Protein AF-A0A1A9S329-F1 (afdb_monomer_lite)

Structure (mmCIF, N/CA/C/O backbone):
data_AF-A0A1A9S329-F1
#
_entry.id   AF-A0A1A9S329-F1
#
loop_
_atom_site.group_PDB
_atom_site.id
_atom_site.type_symbol
_atom_site.label_atom_id
_atom_site.label_alt_id
_atom_site.label_comp_id
_atom_site.label_asym_id
_atom_site.label_entity_id
_atom_site.label_seq_id
_atom_site.pdbx_PDB_ins_code
_atom_site.Cartn_x
_atom_site.Cartn_y
_atom_site.Cartn_z
_atom_site.occupancy
_atom_site.B_iso_or_equiv
_atom_site.auth_seq_id
_atom_site.auth_comp_id
_atom_site.auth_asym_id
_atom_site.auth_atom_id
_atom_site.pdbx_PDB_model_num
ATOM 1 N N . MET A 1 1 ? 8.880 -6.412 -2.436 1.00 55.03 1 MET A N 1
ATOM 2 C CA . MET A 1 1 ? 9.351 -5.919 -1.115 1.00 55.03 1 MET A CA 1
ATOM 3 C C . MET A 1 1 ? 8.158 -5.286 -0.412 1.00 55.03 1 MET A C 1
ATOM 5 O O . MET A 1 1 ? 7.385 -4.629 -1.102 1.00 55.03 1 MET A O 1
ATOM 9 N N . SER A 1 2 ? 7.955 -5.540 0.884 1.00 55.12 2 SER A N 1
ATOM 10 C CA . SER A 1 2 ? 6.807 -5.039 1.658 1.00 55.12 2 SER A CA 1
ATOM 11 C C . SER A 1 2 ? 7.273 -4.053 2.728 1.00 55.12 2 SER A C 1
ATOM 13 O O . SER A 1 2 ? 8.148 -4.387 3.525 1.00 55.12 2 SER A O 1
ATOM 15 N N . TYR A 1 3 ? 6.683 -2.865 2.740 1.00 57.34 3 TYR A N 1
ATOM 16 C CA . TYR A 1 3 ? 6.849 -1.839 3.761 1.00 57.34 3 TYR A CA 1
ATOM 17 C C . TYR A 1 3 ? 5.584 -1.784 4.618 1.00 57.34 3 TYR A C 1
ATOM 19 O O . TYR A 1 3 ? 4.474 -1.745 4.092 1.00 57.34 3 TYR A O 1
ATOM 27 N N . GLN A 1 4 ? 5.749 -1.785 5.936 1.00 58.19 4 GLN A N 1
ATOM 28 C CA . GLN A 1 4 ? 4.659 -1.577 6.886 1.00 58.19 4 GLN A CA 1
ATOM 29 C C . GLN A 1 4 ? 4.809 -0.173 7.466 1.00 58.19 4 GLN A C 1
ATOM 31 O O . GLN A 1 4 ? 5.913 0.210 7.862 1.00 58.19 4 GLN A O 1
ATOM 36 N N . LEU A 1 5 ? 3.730 0.611 7.477 1.00 61.28 5 LEU A N 1
ATOM 37 C CA . LEU A 1 5 ? 3.777 1.970 8.014 1.00 61.28 5 LEU A CA 1
ATOM 38 C C . LEU A 1 5 ? 3.890 1.901 9.551 1.00 61.28 5 LEU A C 1
ATOM 40 O O . LEU A 1 5 ? 3.029 1.284 10.178 1.00 61.28 5 LEU A O 1
ATOM 44 N N . PRO A 1 6 ? 4.907 2.526 10.183 1.00 56.81 6 PRO A N 1
ATOM 45 C CA . PRO A 1 6 ? 5.146 2.402 11.626 1.00 56.81 6 PRO A CA 1
ATOM 46 C C . PRO A 1 6 ? 3.956 2.829 12.491 1.00 56.81 6 PRO A C 1
ATOM 48 O O . PRO A 1 6 ? 3.716 2.249 13.545 1.00 56.81 6 PRO A O 1
ATOM 51 N N . THR A 1 7 ? 3.209 3.836 12.034 1.00 59.28 7 THR A N 1
ATOM 52 C CA . THR A 1 7 ? 2.068 4.414 12.756 1.00 59.28 7 THR A CA 1
ATOM 53 C C . THR A 1 7 ? 0.757 3.660 12.488 1.00 59.28 7 THR A C 1
ATOM 55 O O . THR A 1 7 ? -0.178 3.769 13.271 1.00 59.28 7 THR A O 1
ATOM 58 N N . TYR A 1 8 ? 0.687 2.870 11.410 1.00 64.88 8 TYR A N 1
ATOM 59 C CA . TYR A 1 8 ? -0.528 2.185 10.959 1.00 64.88 8 TYR A CA 1
ATOM 60 C C . TYR A 1 8 ? -0.204 0.732 10.604 1.00 64.88 8 TYR A C 1
ATOM 62 O O . TYR A 1 8 ? 0.026 0.416 9.433 1.00 64.88 8 TYR A O 1
ATOM 70 N N . PRO A 1 9 ? -0.190 -0.180 11.593 1.00 68.06 9 PRO A N 1
ATOM 71 C CA . PRO A 1 9 ? 0.267 -1.556 11.396 1.00 68.06 9 PRO A CA 1
ATOM 72 C C . PRO A 1 9 ? -0.610 -2.338 10.411 1.00 68.06 9 PRO A C 1
ATOM 74 O O . PRO A 1 9 ? -0.140 -3.294 9.799 1.00 68.06 9 PRO A O 1
ATOM 77 N N . ASN A 1 10 ? -1.856 -1.908 10.224 1.00 72.19 10 ASN A N 1
ATOM 78 C CA . ASN A 1 10 ? -2.809 -2.518 9.307 1.00 72.19 10 ASN A CA 1
ATOM 79 C C . ASN A 1 10 ? -2.620 -2.052 7.855 1.00 72.19 10 ASN A C 1
ATOM 81 O O . ASN A 1 10 ? -3.254 -2.594 6.956 1.00 72.19 10 ASN A O 1
ATOM 85 N N . ILE A 1 11 ? -1.734 -1.088 7.588 1.00 73.62 11 ILE A N 1
ATOM 86 C CA . ILE A 1 11 ? -1.481 -0.570 6.242 1.00 73.62 11 ILE A CA 1
ATOM 87 C C . ILE A 1 11 ? -0.123 -1.065 5.753 1.00 73.62 11 ILE A C 1
ATOM 89 O O . ILE A 1 11 ? 0.924 -0.824 6.359 1.00 73.62 11 ILE A O 1
ATOM 93 N N . THR A 1 12 ? -0.148 -1.763 4.623 1.00 76.31 12 THR A N 1
ATOM 94 C CA . THR A 1 12 ? 1.039 -2.322 3.979 1.00 76.31 12 THR A CA 1
ATOM 95 C C . THR A 1 12 ? 1.187 -1.751 2.586 1.00 76.31 12 THR A C 1
ATOM 97 O O . THR A 1 12 ? 0.244 -1.787 1.799 1.00 76.31 12 THR A O 1
ATOM 100 N N . ALA A 1 13 ? 2.388 -1.306 2.252 1.00 74.06 13 ALA A N 1
ATOM 101 C CA . ALA A 1 13 ? 2.763 -0.969 0.895 1.00 74.06 13 ALA A CA 1
ATOM 102 C C . ALA A 1 13 ? 3.638 -2.083 0.315 1.00 74.06 13 ALA A C 1
ATOM 104 O O . ALA A 1 13 ? 4.602 -2.534 0.934 1.00 74.06 13 ALA A O 1
ATOM 105 N N . THR A 1 14 ? 3.316 -2.552 -0.880 1.00 75.44 14 THR A N 1
ATOM 106 C CA . THR A 1 14 ? 4.045 -3.609 -1.572 1.00 75.44 14 THR A CA 1
ATOM 107 C C . THR A 1 14 ? 4.451 -3.144 -2.952 1.00 75.44 14 THR A C 1
ATOM 109 O O . THR A 1 14 ? 3.645 -2.574 -3.678 1.00 75.44 14 THR A O 1
ATOM 112 N N . ILE A 1 15 ? 5.688 -3.450 -3.332 1.00 74.31 15 ILE A N 1
ATOM 113 C CA . ILE A 1 15 ? 6.143 -3.314 -4.716 1.00 74.31 15 ILE A CA 1
ATOM 114 C C . ILE A 1 15 ? 6.174 -4.709 -5.333 1.00 74.31 15 ILE A C 1
ATOM 116 O O . ILE A 1 15 ? 7.019 -5.537 -4.956 1.00 74.31 15 ILE A O 1
ATOM 120 N N . GLY A 1 16 ? 5.242 -4.954 -6.253 1.00 77.88 16 GLY A N 1
ATOM 121 C CA . GLY A 1 16 ? 5.210 -6.115 -7.129 1.00 77.88 16 GLY A CA 1
ATOM 122 C C . GLY A 1 16 ? 6.170 -5.906 -8.294 1.00 77.88 16 GLY A C 1
ATOM 123 O O . GLY A 1 16 ? 6.029 -4.953 -9.057 1.00 77.88 16 GLY A O 1
ATOM 124 N N . ARG A 1 17 ? 7.167 -6.786 -8.416 1.00 73.38 17 ARG A N 1
ATOM 125 C CA . ARG A 1 17 ? 8.117 -6.799 -9.536 1.00 73.38 17 ARG A CA 1
ATOM 126 C C . ARG A 1 17 ? 7.953 -8.118 -10.292 1.00 73.38 17 ARG A C 1
ATOM 128 O O . ARG A 1 17 ? 8.432 -9.134 -9.790 1.00 73.38 17 ARG A O 1
ATOM 135 N N . PRO A 1 18 ? 7.238 -8.143 -11.427 1.00 72.81 18 PRO A N 1
ATOM 136 C CA . PRO A 1 18 ? 7.181 -9.332 -12.270 1.00 72.81 18 PRO A CA 1
ATOM 137 C C . PRO A 1 18 ? 8.575 -9.604 -12.853 1.00 72.81 18 PRO A C 1
ATOM 139 O O . PRO A 1 18 ? 9.217 -8.667 -13.316 1.00 72.81 18 PRO A O 1
ATOM 142 N N . GLU A 1 19 ? 9.036 -10.860 -12.858 1.00 68.31 19 GLU A N 1
ATOM 143 C CA . GLU A 1 19 ? 10.382 -11.218 -13.358 1.00 68.31 19 GLU A CA 1
ATOM 144 C C . GLU A 1 19 ? 10.599 -10.836 -14.836 1.00 68.31 19 GLU A C 1
ATOM 146 O O . GLU A 1 19 ? 11.710 -10.472 -15.211 1.00 68.31 19 GLU A O 1
ATOM 151 N N . ASP A 1 20 ? 9.529 -10.823 -15.639 1.00 70.75 20 ASP A N 1
ATOM 152 C CA . ASP A 1 20 ? 9.540 -10.462 -17.067 1.00 70.75 20 ASP A CA 1
ATOM 153 C C . ASP A 1 20 ? 8.798 -9.137 -17.374 1.00 70.75 20 ASP A C 1
ATOM 155 O O . ASP A 1 20 ? 8.437 -8.855 -18.520 1.00 70.75 20 ASP A O 1
ATOM 159 N N . GLY A 1 21 ? 8.490 -8.326 -16.357 1.00 68.44 21 GLY A N 1
ATOM 160 C CA . GLY A 1 21 ? 7.652 -7.132 -16.508 1.00 68.44 21 GLY A CA 1
ATOM 161 C C . GLY A 1 21 ? 8.441 -5.879 -16.883 1.00 68.44 21 GLY A C 1
ATOM 162 O O . GLY A 1 21 ? 9.452 -5.586 -16.272 1.00 68.44 21 GLY A O 1
ATOM 163 N N . LEU A 1 22 ? 7.948 -5.062 -17.820 1.00 74.81 22 LEU A N 1
ATOM 164 C CA . LEU A 1 22 ? 8.492 -3.706 -18.050 1.00 74.81 22 LEU A CA 1
ATOM 165 C C . LEU A 1 22 ? 8.111 -2.713 -16.939 1.00 74.81 22 LEU A C 1
ATOM 167 O O . LEU A 1 22 ? 8.649 -1.609 -16.870 1.00 74.81 22 LEU A O 1
ATOM 171 N N . PHE A 1 23 ? 7.181 -3.108 -16.075 1.00 77.00 23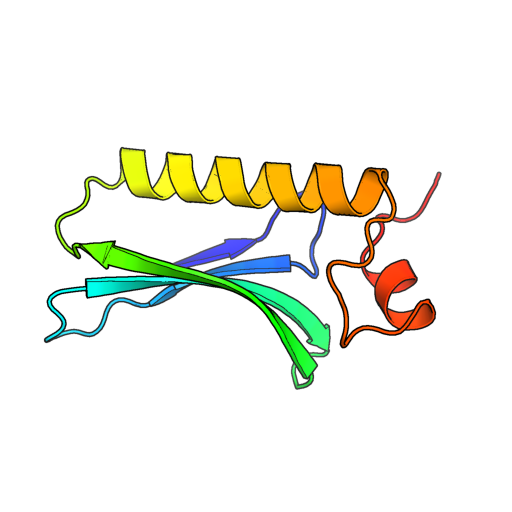 PHE A N 1
ATOM 172 C CA . PHE A 1 23 ? 6.598 -2.255 -15.060 1.00 77.0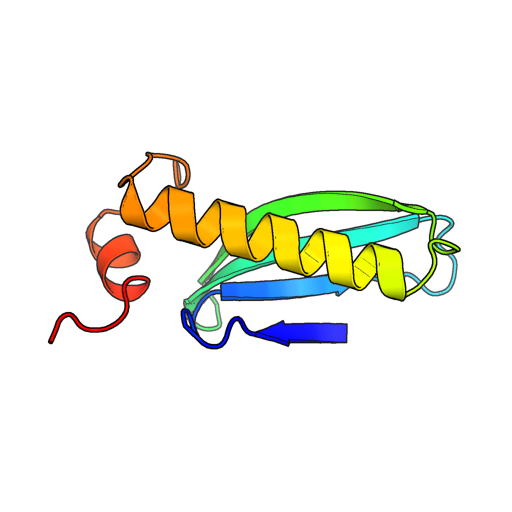0 23 PHE A CA 1
ATOM 173 C C . PHE A 1 23 ? 6.596 -2.955 -13.706 1.00 77.00 23 PHE A C 1
ATOM 175 O O . PHE A 1 23 ? 6.405 -4.168 -13.613 1.00 77.00 23 PHE A O 1
ATOM 182 N N . CYS A 1 24 ? 6.782 -2.165 -12.660 1.00 76.56 24 CYS A N 1
ATOM 183 C CA . CYS A 1 24 ? 6.481 -2.530 -11.290 1.00 76.56 24 CYS A CA 1
ATOM 184 C C . CYS A 1 24 ? 5.103 -1.980 -10.920 1.00 76.56 24 CYS A C 1
ATOM 186 O O . CYS A 1 24 ? 4.679 -0.942 -11.427 1.00 76.56 24 CYS A O 1
ATOM 188 N N . GLU A 1 25 ? 4.420 -2.659 -10.009 1.00 81.62 25 GLU A N 1
ATOM 189 C CA . GLU A 1 25 ? 3.192 -2.148 -9.410 1.00 81.62 25 GLU A CA 1
ATOM 190 C C . GLU A 1 25 ? 3.467 -1.806 -7.950 1.00 81.62 25 GLU A C 1
ATOM 192 O O . GLU A 1 25 ? 3.887 -2.659 -7.163 1.00 81.62 25 GLU A O 1
ATOM 197 N N . LEU A 1 26 ? 3.270 -0.539 -7.602 1.00 79.94 26 LEU A N 1
ATOM 198 C CA . LEU A 1 26 ? 3.259 -0.082 -6.227 1.00 79.94 26 LEU A CA 1
ATOM 199 C C . LEU A 1 26 ? 1.818 -0.113 -5.731 1.00 79.94 26 LEU A C 1
ATOM 201 O O . LEU A 1 26 ? 0.991 0.679 -6.171 1.00 79.94 26 LEU A O 1
ATOM 205 N N . THR A 1 27 ? 1.530 -1.008 -4.796 1.00 79.31 27 THR A N 1
ATOM 206 C CA . THR A 1 27 ? 0.203 -1.168 -4.201 1.00 79.31 27 THR A CA 1
ATOM 207 C C . THR A 1 27 ? 0.267 -0.806 -2.729 1.00 79.31 27 THR A C 1
ATOM 209 O O . THR A 1 27 ? 1.112 -1.326 -2.004 1.00 79.31 27 THR A O 1
ATOM 212 N N . VAL A 1 28 ? -0.641 0.046 -2.265 1.00 77.00 28 VAL A N 1
ATOM 213 C CA . VAL A 1 28 ? -0.866 0.275 -0.839 1.00 77.00 28 VAL A CA 1
ATOM 214 C C . VAL A 1 28 ? -2.215 -0.305 -0.460 1.00 77.00 28 VAL A C 1
ATOM 216 O O . VAL A 1 28 ? -3.246 0.049 -1.035 1.00 77.00 28 VAL A O 1
ATOM 219 N N . SER A 1 29 ? -2.190 -1.198 0.518 1.00 79.50 29 SER A N 1
ATOM 220 C CA . SER A 1 29 ? -3.338 -1.973 0.957 1.00 79.50 29 SER A CA 1
ATOM 221 C C . SER A 1 29 ? -3.592 -1.754 2.437 1.00 79.50 29 SER A C 1
ATOM 223 O O . SER A 1 29 ? -2.667 -1.756 3.250 1.00 79.50 29 SER A O 1
ATOM 225 N N . LEU A 1 30 ? -4.865 -1.624 2.785 1.00 74.94 30 LEU A N 1
ATOM 226 C CA . LEU A 1 30 ? -5.348 -1.779 4.144 1.00 74.94 30 LEU A CA 1
ATOM 227 C C . LEU A 1 30 ? -5.696 -3.244 4.378 1.00 74.94 30 LEU A C 1
ATOM 229 O O . LEU A 1 30 ? -6.518 -3.791 3.654 1.00 74.94 30 LEU A O 1
ATOM 233 N N . ASN A 1 31 ? -5.147 -3.851 5.417 1.00 75.19 31 ASN A N 1
ATOM 234 C CA . ASN A 1 31 ? -5.473 -5.199 5.856 1.00 75.19 31 ASN A CA 1
ATOM 235 C C . ASN A 1 31 ? -6.288 -5.095 7.146 1.00 75.19 31 ASN A C 1
ATOM 237 O O . ASN A 1 31 ? -5.750 -4.745 8.191 1.00 75.19 31 ASN A O 1
ATOM 241 N N . ILE A 1 32 ? -7.586 -5.387 7.065 1.00 67.50 32 ILE A N 1
ATOM 242 C CA . ILE A 1 32 ? -8.457 -5.481 8.246 1.00 67.50 32 ILE A CA 1
ATOM 243 C C . ILE A 1 32 ? -8.193 -6.810 8.960 1.00 67.50 32 ILE A C 1
ATOM 245 O O . ILE A 1 32 ? -8.062 -6.874 10.178 1.00 67.50 32 ILE A O 1
ATOM 249 N N . THR A 1 33 ? -8.074 -7.880 8.175 1.00 69.88 33 THR A N 1
ATOM 250 C CA . THR A 1 33 ? -7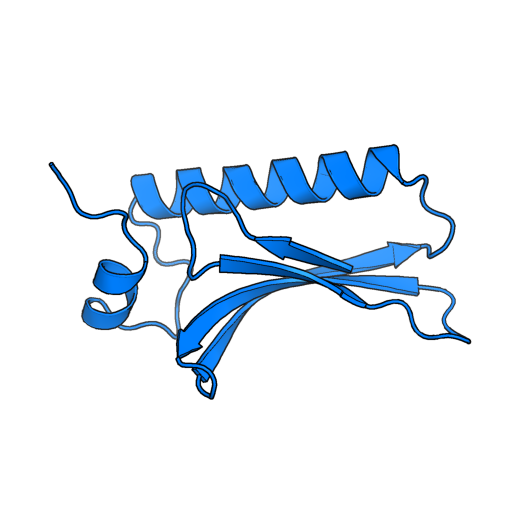.690 -9.222 8.619 1.00 69.88 33 THR A CA 1
ATOM 251 C C . THR A 1 33 ? -6.735 -9.840 7.595 1.00 69.88 33 THR A C 1
ATOM 253 O O . THR A 1 33 ? -6.529 -9.286 6.514 1.00 69.88 33 THR A O 1
ATOM 256 N N . ALA A 1 34 ? -6.151 -11.003 7.903 1.00 69.44 34 ALA A N 1
ATOM 257 C CA . ALA A 1 34 ? -5.242 -11.706 6.986 1.00 69.44 34 ALA A CA 1
ATOM 258 C C . ALA A 1 34 ? -5.898 -12.085 5.640 1.00 69.44 34 ALA A C 1
ATOM 260 O O . ALA A 1 34 ? -5.216 -12.246 4.633 1.00 69.44 34 ALA A O 1
ATOM 261 N N . ASP A 1 35 ? -7.219 -12.235 5.636 1.00 74.50 35 ASP A N 1
ATOM 262 C CA . ASP A 1 35 ? -8.073 -12.626 4.517 1.00 74.50 35 ASP A CA 1
ATOM 263 C C . ASP A 1 35 ? -8.892 -11.463 3.930 1.00 74.50 35 ASP A C 1
ATOM 265 O O . ASP A 1 35 ? -9.512 -11.623 2.877 1.00 74.50 35 ASP A O 1
ATOM 269 N N . ARG A 1 36 ? -8.878 -10.284 4.568 1.00 71.94 36 ARG A N 1
ATOM 270 C CA . ARG A 1 36 ? -9.650 -9.116 4.133 1.00 71.94 36 ARG A CA 1
ATOM 271 C C . ARG A 1 36 ? -8.768 -7.884 4.014 1.00 71.94 36 ARG A C 1
ATOM 273 O O . ARG A 1 36 ? -8.495 -7.191 4.998 1.00 71.94 36 ARG A O 1
ATOM 280 N N . SER A 1 37 ? -8.382 -7.595 2.777 1.00 74.44 37 SER A N 1
ATOM 281 C CA . SER A 1 37 ? -7.624 -6.406 2.417 1.00 74.44 37 SER A CA 1
ATOM 282 C C . SER A 1 37 ? -8.330 -5.565 1.353 1.00 74.44 37 SER A C 1
ATOM 284 O O . SER A 1 37 ? -9.079 -6.070 0.516 1.00 74.44 37 SER A O 1
ATOM 286 N N . TYR A 1 38 ? -8.091 -4.259 1.401 1.00 75.06 38 TYR A N 1
ATOM 287 C CA . TYR A 1 38 ? -8.575 -3.285 0.434 1.00 75.06 38 TYR A CA 1
ATOM 288 C C . TYR A 1 38 ? -7.397 -2.536 -0.161 1.00 75.06 38 TYR A C 1
ATOM 290 O O . TYR A 1 38 ? -6.579 -1.981 0.569 1.00 75.06 38 TYR A O 1
ATOM 298 N N . ILE A 1 39 ? -7.342 -2.479 -1.488 1.00 76.88 39 ILE A N 1
ATOM 299 C CA . ILE A 1 39 ? -6.386 -1.627 -2.190 1.00 76.88 39 ILE A CA 1
ATOM 300 C C . ILE A 1 39 ? -6.837 -0.180 -2.001 1.00 76.88 39 ILE A C 1
ATOM 302 O O . ILE A 1 39 ? -7.931 0.196 -2.423 1.00 76.88 39 ILE A O 1
ATOM 306 N N . LEU A 1 40 ? -5.995 0.615 -1.351 1.00 74.56 40 LEU A N 1
ATOM 307 C CA . LEU A 1 40 ? -6.198 2.053 -1.182 1.00 74.56 40 LEU A CA 1
ATOM 308 C C . LEU A 1 40 ? -5.641 2.814 -2.374 1.00 74.56 40 LEU A C 1
ATOM 310 O O . LEU A 1 40 ? -6.218 3.802 -2.820 1.00 74.56 40 LEU A O 1
ATOM 314 N N . PHE A 1 41 ? -4.514 2.328 -2.884 1.00 74.62 41 PHE A N 1
ATOM 315 C CA . PHE A 1 41 ? -3.791 2.950 -3.969 1.00 74.62 41 PHE A CA 1
ATOM 316 C C . PHE A 1 41 ? -3.023 1.897 -4.769 1.00 74.62 41 PHE A C 1
ATOM 318 O O . PHE A 1 41 ? -2.472 0.960 -4.191 1.00 74.62 41 PHE A O 1
ATOM 325 N N . ALA A 1 42 ? -2.978 2.058 -6.088 1.00 79.88 42 ALA A N 1
ATOM 326 C CA . ALA A 1 42 ? -2.149 1.252 -6.973 1.00 79.88 42 ALA A CA 1
ATOM 327 C C . ALA A 1 42 ? -1.609 2.132 -8.105 1.00 79.88 42 ALA A C 1
ATOM 329 O O . ALA A 1 42 ? -2.379 2.836 -8.761 1.00 79.88 42 ALA A O 1
ATOM 330 N N . GLU A 1 43 ? -0.301 2.084 -8.337 1.00 81.62 43 GLU A N 1
ATOM 331 C CA . GLU A 1 43 ? 0.361 2.800 -9.425 1.00 81.62 43 GLU A CA 1
ATOM 332 C C . GLU A 1 43 ? 1.315 1.882 -10.181 1.00 81.62 43 GLU A C 1
ATOM 334 O O . GLU A 1 43 ? 2.068 1.103 -9.594 1.00 81.62 43 GLU A O 1
ATOM 339 N N . VAL A 1 44 ? 1.287 2.009 -11.506 1.00 82.06 44 VAL A N 1
ATOM 340 C CA . VAL A 1 44 ? 2.189 1.306 -12.415 1.00 82.06 44 VAL A CA 1
ATOM 341 C C . VAL A 1 44 ? 3.363 2.226 -12.728 1.00 82.06 44 VAL A C 1
ATOM 343 O O . VAL A 1 44 ? 3.180 3.310 -13.278 1.00 82.06 44 VAL A O 1
ATOM 346 N N . ILE A 1 45 ? 4.566 1.779 -12.394 1.00 82.12 45 ILE A N 1
ATOM 347 C CA . ILE A 1 45 ? 5.819 2.528 -12.541 1.00 82.12 45 ILE A CA 1
ATOM 348 C C . ILE A 1 45 ? 6.818 1.727 -13.374 1.00 82.12 45 ILE A C 1
ATOM 350 O O . ILE A 1 45 ? 6.753 0.501 -13.413 1.00 82.12 45 ILE A O 1
ATOM 354 N N . ASP A 1 46 ? 7.741 2.399 -14.062 1.00 78.94 46 ASP A N 1
ATOM 355 C CA . ASP A 1 46 ? 8.783 1.708 -14.832 1.00 78.94 46 ASP A CA 1
ATOM 356 C C . ASP A 1 46 ? 9.669 0.880 -13.887 1.00 78.94 46 ASP A C 1
ATOM 358 O O . ASP A 1 46 ? 10.043 1.329 -12.800 1.00 78.94 46 ASP A O 1
ATOM 362 N N . GLN A 1 47 ? 9.996 -0.354 -14.276 1.00 76.12 47 GLN A N 1
ATOM 363 C CA . GLN A 1 47 ? 10.807 -1.233 -13.432 1.00 76.12 47 GLN A CA 1
ATOM 364 C C . GLN A 1 47 ? 12.234 -0.725 -13.191 1.00 76.12 47 GLN A C 1
ATOM 366 O O . GLN A 1 47 ? 12.880 -1.127 -12.222 1.00 76.12 47 GLN A O 1
ATOM 371 N N . ASN A 1 48 ? 12.723 0.144 -14.075 1.00 79.56 48 ASN A N 1
ATOM 372 C CA . ASN A 1 48 ? 14.044 0.751 -13.997 1.00 79.56 48 ASN A CA 1
ATOM 373 C C . ASN A 1 48 ? 14.041 2.038 -13.164 1.00 79.56 48 ASN A C 1
ATOM 375 O O . ASN A 1 48 ? 15.073 2.710 -13.096 1.00 79.56 48 ASN A O 1
ATOM 379 N N . GLU A 1 49 ? 12.909 2.402 -12.548 1.00 77.19 49 GLU A N 1
ATOM 380 C CA . GLU A 1 49 ? 12.857 3.555 -11.656 1.00 77.19 49 GLU A CA 1
ATOM 381 C C . GLU A 1 49 ? 13.881 3.393 -10.518 1.00 77.19 49 GLU A C 1
ATOM 383 O O . GLU A 1 49 ? 13.982 2.322 -9.899 1.00 77.19 49 GLU A O 1
ATOM 388 N N . PRO A 1 50 ? 14.662 4.445 -10.216 1.00 80.12 50 PRO A N 1
ATOM 389 C CA . PRO A 1 50 ? 15.669 4.387 -9.175 1.00 80.12 50 PRO A CA 1
ATOM 390 C C . PRO A 1 50 ? 15.011 4.138 -7.816 1.00 80.12 50 PRO A C 1
ATOM 392 O O . PRO A 1 50 ? 13.954 4.690 -7.502 1.00 80.12 50 PRO A O 1
ATOM 395 N N . ALA A 1 51 ? 15.666 3.325 -6.983 1.00 75.56 51 ALA A N 1
ATOM 396 C CA . ALA A 1 51 ? 15.146 2.928 -5.674 1.00 75.56 51 ALA A CA 1
ATOM 397 C C . ALA A 1 51 ? 14.778 4.131 -4.786 1.00 75.56 51 ALA A C 1
ATOM 399 O O . ALA A 1 51 ? 13.758 4.092 -4.103 1.00 75.56 51 ALA A O 1
ATOM 400 N N . ASP A 1 52 ? 15.542 5.221 -4.867 1.00 79.62 52 ASP A N 1
ATOM 401 C CA . ASP A 1 52 ? 15.286 6.455 -4.115 1.00 79.62 52 ASP A CA 1
ATOM 402 C C . ASP A 1 52 ? 13.941 7.099 -4.484 1.00 79.62 52 ASP A C 1
ATOM 404 O O . ASP A 1 52 ? 13.227 7.630 -3.631 1.00 79.62 52 ASP A O 1
ATOM 408 N N . ARG A 1 53 ? 13.547 7.016 -5.760 1.00 80.56 53 ARG A N 1
ATOM 409 C CA . ARG A 1 53 ? 12.253 7.519 -6.233 1.00 80.56 53 ARG A CA 1
ATOM 410 C C . ARG A 1 53 ? 11.114 6.615 -5.781 1.00 80.56 53 ARG A C 1
ATOM 412 O O . ARG A 1 53 ? 10.075 7.128 -5.384 1.00 80.56 53 ARG A O 1
ATOM 419 N N . LEU A 1 54 ? 11.320 5.297 -5.772 1.00 75.56 54 LEU A N 1
ATOM 420 C CA . LEU A 1 54 ? 10.348 4.345 -5.222 1.00 75.56 54 LEU A CA 1
ATOM 421 C C . LEU A 1 54 ? 10.104 4.588 -3.732 1.00 75.56 54 LEU A C 1
ATOM 423 O O . LEU A 1 54 ? 8.957 4.581 -3.294 1.00 75.56 54 LEU A O 1
ATOM 427 N N . GLN A 1 55 ? 11.169 4.847 -2.971 1.00 73.94 55 GLN A N 1
ATOM 428 C CA . GLN A 1 55 ? 11.060 5.199 -1.558 1.00 73.94 55 GLN A CA 1
ATOM 429 C C . GLN A 1 55 ? 10.323 6.528 -1.374 1.00 73.94 55 GLN A C 1
ATOM 431 O O . GLN A 1 55 ? 9.410 6.613 -0.565 1.00 73.94 55 GLN A O 1
ATOM 436 N N . THR A 1 56 ? 10.647 7.536 -2.186 1.00 81.19 56 THR A N 1
ATOM 437 C CA . THR A 1 56 ? 9.952 8.832 -2.146 1.00 81.19 56 THR A CA 1
ATOM 438 C C . THR A 1 56 ? 8.456 8.680 -2.433 1.00 81.19 56 THR A C 1
ATOM 440 O O . THR A 1 56 ? 7.633 9.285 -1.754 1.00 81.19 56 THR A O 1
ATOM 443 N N . LEU A 1 57 ? 8.085 7.858 -3.420 1.00 77.75 57 LEU A N 1
ATOM 444 C CA . LEU A 1 57 ? 6.683 7.571 -3.731 1.00 77.75 57 LEU A CA 1
ATOM 445 C C . LEU A 1 57 ? 5.990 6.866 -2.562 1.00 77.75 57 LEU A C 1
ATOM 447 O O . LEU A 1 57 ? 4.904 7.277 -2.164 1.00 77.75 57 LEU A O 1
ATOM 451 N N . LEU A 1 58 ? 6.632 5.853 -1.975 1.00 75.62 58 LEU A N 1
ATOM 452 C CA . LEU A 1 58 ? 6.134 5.177 -0.775 1.00 75.62 58 LEU A CA 1
ATOM 453 C C . LEU A 1 58 ? 5.875 6.157 0.375 1.00 75.62 58 LEU A C 1
ATOM 455 O O . LEU A 1 58 ? 4.817 6.084 0.998 1.00 75.62 58 LEU A O 1
ATOM 459 N N . ASP A 1 59 ? 6.800 7.081 0.623 1.00 76.62 59 ASP A N 1
ATOM 460 C CA . ASP A 1 59 ? 6.680 8.071 1.694 1.00 76.62 59 ASP A CA 1
ATOM 461 C C . ASP A 1 59 ? 5.530 9.057 1.418 1.00 76.62 59 ASP A C 1
ATOM 463 O O . ASP A 1 59 ? 4.729 9.340 2.311 1.00 76.62 59 ASP A O 1
ATOM 467 N N . ILE A 1 60 ? 5.386 9.525 0.170 1.00 80.12 60 ILE A N 1
ATOM 468 C CA . ILE A 1 60 ? 4.283 10.407 -0.251 1.00 80.12 60 ILE A CA 1
ATOM 469 C C . ILE A 1 60 ? 2.930 9.712 -0.075 1.00 80.12 60 ILE A C 1
ATOM 471 O O . ILE A 1 60 ? 2.004 10.304 0.478 1.00 80.12 60 ILE A O 1
ATOM 475 N N . TYR A 1 61 ? 2.800 8.462 -0.525 1.00 76.19 61 TYR A N 1
ATOM 476 C CA . TYR A 1 61 ? 1.544 7.721 -0.398 1.00 76.19 61 TYR A CA 1
ATOM 477 C C . TYR A 1 61 ? 1.233 7.351 1.046 1.00 76.19 61 TYR A C 1
ATOM 479 O O . TYR A 1 61 ? 0.072 7.410 1.448 1.00 76.19 61 TYR A O 1
ATOM 487 N N . GLY A 1 62 ? 2.260 7.036 1.836 1.00 73.62 62 GLY A N 1
ATOM 488 C CA . GLY A 1 62 ? 2.140 6.906 3.281 1.00 73.62 62 GLY A CA 1
ATOM 489 C C . GLY A 1 62 ? 1.530 8.166 3.885 1.00 73.62 62 GLY A C 1
ATOM 490 O O . GLY A 1 62 ? 0.466 8.084 4.492 1.00 73.62 62 GLY A O 1
ATOM 491 N N . GLN A 1 63 ? 2.137 9.333 3.643 1.00 76.25 63 GLN A N 1
ATOM 492 C CA . GLN A 1 63 ? 1.653 10.614 4.166 1.00 76.25 63 GLN A CA 1
ATOM 493 C C . GLN A 1 63 ? 0.236 10.950 3.690 1.00 76.25 63 GLN A C 1
ATOM 495 O O . GLN A 1 63 ? -0.594 11.357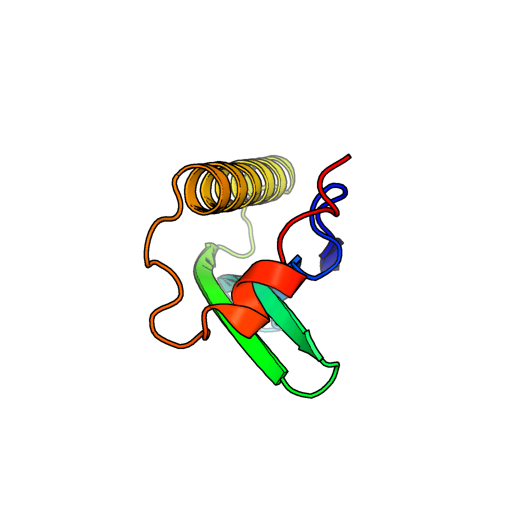 4.493 1.00 76.25 63 GLN A O 1
ATOM 500 N N . PHE A 1 64 ? -0.079 10.715 2.416 1.00 77.38 64 PHE A N 1
ATOM 501 C CA . PHE A 1 64 ? -1.426 10.936 1.891 1.00 77.38 64 PHE A CA 1
ATOM 502 C C . PHE A 1 64 ? -2.481 10.134 2.660 1.00 77.38 64 PHE A C 1
ATOM 504 O O . PHE A 1 64 ? -3.565 10.643 2.941 1.00 77.38 64 PHE A O 1
ATOM 511 N N . ILE A 1 65 ? -2.174 8.884 3.014 1.00 73.81 65 ILE A N 1
ATOM 512 C CA . ILE A 1 65 ? -3.072 8.034 3.796 1.00 73.81 65 ILE A CA 1
ATOM 513 C C . ILE A 1 65 ? -3.192 8.549 5.232 1.00 73.81 65 ILE A C 1
ATOM 515 O O . ILE A 1 65 ? -4.308 8.600 5.742 1.00 73.81 65 ILE A O 1
ATOM 519 N N . LEU A 1 66 ? -2.085 8.969 5.856 1.00 74.31 66 LEU A N 1
ATOM 520 C CA . LEU A 1 66 ? -2.095 9.594 7.186 1.00 74.31 66 LEU A CA 1
ATOM 521 C C . LEU A 1 66 ? -3.028 10.808 7.214 1.00 74.31 66 LEU A C 1
ATOM 523 O O . LEU A 1 66 ? -3.981 10.836 7.991 1.00 74.31 66 LEU A O 1
ATOM 527 N N . ASP A 1 67 ? -2.806 11.753 6.301 1.00 77.75 67 ASP A N 1
ATOM 528 C CA . ASP A 1 67 ? -3.593 12.981 6.189 1.00 77.75 67 ASP A CA 1
ATOM 529 C C . ASP A 1 67 ? -5.069 12.658 5.911 1.00 77.75 67 ASP A C 1
ATOM 531 O O . ASP A 1 67 ? -5.980 13.267 6.467 1.00 77.75 67 ASP A O 1
ATOM 535 N N . SER A 1 68 ? -5.325 11.658 5.065 1.00 75.00 68 SER A N 1
ATOM 536 C CA . SER A 1 68 ? -6.676 11.200 4.734 1.00 75.00 68 SER A CA 1
ATOM 537 C C . SER A 1 68 ? -7.422 10.629 5.936 1.00 75.00 68 SER A C 1
ATOM 539 O O . SER A 1 68 ? -8.625 10.862 6.077 1.00 75.00 68 SER A O 1
ATOM 541 N N . VAL A 1 69 ? -6.720 9.882 6.789 1.00 71.38 69 VAL A N 1
ATOM 542 C CA . VAL A 1 69 ? -7.261 9.324 8.029 1.00 71.38 69 VAL A CA 1
ATOM 543 C C . VAL A 1 69 ? -7.536 10.440 9.040 1.00 71.38 69 VAL A C 1
ATOM 545 O O . VAL A 1 69 ? -8.640 10.498 9.580 1.00 71.38 69 VAL A O 1
ATOM 548 N N . GLU A 1 70 ? -6.591 11.363 9.244 1.00 71.81 70 GLU A N 1
ATOM 549 C CA . GLU A 1 70 ? -6.763 12.513 10.146 1.00 71.81 70 GLU A CA 1
ATOM 550 C C . GLU A 1 70 ? -7.943 13.404 9.737 1.00 71.81 70 GLU A C 1
ATOM 552 O O . GLU A 1 70 ? -8.715 13.865 10.580 1.00 71.81 70 GLU A O 1
ATOM 557 N N . LEU A 1 71 ? -8.124 13.609 8.432 1.00 72.50 71 LEU A N 1
ATOM 558 C CA . LEU A 1 71 ? -9.214 14.406 7.874 1.00 72.50 71 LEU A CA 1
ATOM 559 C C . LEU A 1 71 ? -10.543 13.638 7.764 1.00 72.50 71 LEU A C 1
ATOM 561 O O . LEU A 1 71 ? -11.519 14.202 7.266 1.00 72.50 71 LEU A O 1
ATOM 565 N N . GLN A 1 72 ? -10.592 12.373 8.204 1.00 67.94 72 GLN A N 1
ATOM 566 C CA . GLN A 1 72 ? -11.760 11.485 8.108 1.00 67.94 72 GLN A CA 1
ATOM 567 C C . GLN A 1 72 ? -12.349 11.440 6.692 1.00 67.94 72 GLN A C 1
ATOM 569 O O . GLN A 1 72 ? -13.567 11.416 6.483 1.00 67.94 72 GLN A O 1
ATOM 574 N N . LEU A 1 73 ? -11.478 11.485 5.685 1.00 66.94 73 LEU A N 1
ATOM 575 C CA . LEU A 1 73 ? -11.923 11.563 4.308 1.00 66.94 73 LEU A CA 1
ATOM 576 C C . LEU A 1 73 ? -12.482 10.196 3.863 1.00 66.94 73 LEU A C 1
ATOM 578 O O . LEU A 1 73 ? -11.885 9.155 4.144 1.00 66.94 73 LEU A O 1
ATOM 582 N N . PRO A 1 74 ? -13.606 10.167 3.120 1.00 57.59 74 PRO A N 1
ATOM 583 C CA . PRO A 1 74 ? -14.342 8.945 2.767 1.00 57.59 74 PRO A CA 1
ATOM 584 C C . PRO A 1 74 ? -13.651 8.085 1.688 1.00 57.59 74 PRO A C 1
ATOM 586 O O . PRO A 1 74 ? -14.313 7.404 0.902 1.00 57.59 74 PRO A O 1
ATOM 589 N N . PHE A 1 75 ? -12.318 8.118 1.610 1.00 58.53 75 PHE A N 1
ATOM 590 C CA . PHE A 1 75 ? -11.517 7.406 0.611 1.00 58.53 75 PHE A CA 1
ATOM 591 C C . PHE A 1 75 ? -11.744 5.896 0.630 1.00 58.53 75 PHE A C 1
ATOM 593 O O . PHE A 1 75 ? -11.662 5.241 -0.408 1.00 58.53 75 PHE A O 1
ATOM 600 N N . PHE A 1 76 ? -12.139 5.347 1.771 1.00 57.47 76 PHE A N 1
ATOM 601 C CA . PHE A 1 76 ? -12.513 3.956 1.891 1.00 57.47 76 PHE A CA 1
ATOM 602 C C . PHE A 1 76 ? -13.986 3.717 1.545 1.00 57.47 76 PHE A C 1
ATOM 604 O O . PHE A 1 76 ? -14.761 3.269 2.385 1.00 57.47 76 PHE A O 1
ATOM 611 N N . ARG A 1 77 ? -14.408 3.951 0.297 1.00 49.84 77 ARG A N 1
ATOM 612 C CA . ARG A 1 77 ? -15.800 3.653 -0.121 1.00 49.84 77 ARG A CA 1
ATOM 613 C C . ARG A 1 77 ? -16.265 2.220 0.199 1.00 49.84 77 ARG A C 1
ATOM 615 O O . ARG A 1 77 ? -17.465 1.967 0.192 1.00 49.84 77 ARG A O 1
ATOM 622 N N . ASN A 1 78 ? -15.328 1.310 0.472 1.00 57.00 78 ASN A N 1
ATOM 623 C CA . ASN A 1 78 ? -15.569 -0.095 0.784 1.00 57.00 78 ASN A CA 1
ATOM 624 C C . ASN A 1 78 ? -15.241 -0.489 2.239 1.00 57.00 78 ASN A C 1
ATOM 626 O O . ASN A 1 78 ? -15.276 -1.677 2.542 1.00 57.00 78 ASN A O 1
ATOM 630 N N . VAL A 1 79 ? -14.910 0.458 3.124 1.00 58.12 79 VAL A N 1
ATOM 631 C CA . VAL A 1 79 ? -14.600 0.172 4.536 1.00 58.12 79 VAL A CA 1
ATOM 632 C C . VAL A 1 79 ? -15.664 0.816 5.411 1.00 58.12 79 VAL A C 1
ATOM 634 O O . VAL A 1 79 ? -16.027 1.977 5.232 1.00 58.12 79 VAL A O 1
ATOM 637 N N . THR A 1 80 ? -16.211 0.029 6.327 1.00 65.69 80 THR A N 1
ATOM 638 C CA . THR A 1 80 ? -17.197 0.496 7.304 1.00 65.69 80 THR A CA 1
ATOM 639 C C . THR A 1 80 ? -16.526 1.324 8.400 1.00 65.69 80 THR A C 1
ATOM 641 O O . THR A 1 80 ? -15.332 1.190 8.647 1.00 65.69 80 THR A O 1
ATOM 644 N N . GLU A 1 81 ? -17.291 2.156 9.104 1.00 66.19 81 GLU A N 1
ATOM 645 C CA . GLU A 1 81 ? -16.793 2.968 10.227 1.00 66.19 81 GLU A CA 1
ATOM 646 C C . GLU A 1 81 ? -16.091 2.117 11.304 1.00 66.19 81 GLU A C 1
ATOM 648 O O . GLU A 1 81 ? -14.989 2.440 11.731 1.00 66.19 81 GLU A O 1
ATOM 653 N N . ALA A 1 82 ? -16.652 0.951 11.643 1.00 69.00 82 ALA A N 1
ATOM 654 C CA . ALA A 1 82 ? -16.059 0.012 12.602 1.00 69.00 82 ALA A CA 1
ATOM 655 C C . ALA A 1 82 ? -14.720 -0.586 12.134 1.00 69.00 82 ALA A C 1
ATOM 657 O O . ALA A 1 82 ? -13.871 -0.957 12.942 1.00 69.00 82 ALA A O 1
ATOM 658 N N . GLU A 1 83 ? -14.535 -0.724 10.824 1.00 67.19 83 GLU A N 1
ATOM 659 C CA . GLU A 1 83 ? -13.264 -1.159 10.256 1.00 67.19 83 GLU A CA 1
ATOM 660 C C . GLU A 1 83 ? -12.267 -0.005 10.196 1.00 67.19 83 GLU A C 1
ATOM 662 O O . GLU A 1 83 ? -11.082 -0.249 10.372 1.00 67.19 83 GLU A O 1
ATOM 667 N N . PHE A 1 84 ? -12.740 1.232 10.011 1.00 66.19 84 PHE A N 1
ATOM 668 C CA . PHE A 1 84 ? -11.932 2.449 10.068 1.00 66.19 84 PHE A CA 1
ATOM 669 C C . PHE A 1 84 ? -11.377 2.716 11.477 1.00 66.19 84 PHE A C 1
ATOM 671 O O . PHE A 1 84 ? -10.200 3.041 11.621 1.00 66.19 84 PHE A O 1
ATOM 678 N N . GLU A 1 85 ? -12.167 2.482 12.527 1.00 66.75 85 GLU A N 1
ATOM 679 C CA . GLU A 1 85 ? -11.708 2.572 13.923 1.00 66.75 85 GLU A CA 1
ATOM 680 C C . GLU A 1 85 ? -10.567 1.594 14.250 1.00 66.75 85 GLU A C 1
ATOM 682 O O . GLU A 1 85 ? -9.725 1.898 15.088 1.00 66.75 85 GLU A O 1
ATOM 687 N N . GLN A 1 86 ? -10.483 0.448 13.565 1.00 64.50 86 GLN A N 1
ATOM 688 C CA . GLN A 1 86 ? -9.358 -0.491 13.713 1.00 64.50 86 GLN A CA 1
ATOM 689 C C . GLN A 1 86 ? -8.082 -0.015 13.007 1.00 64.50 86 GLN A C 1
ATOM 691 O O . GLN A 1 86 ? -7.001 -0.554 13.248 1.00 64.50 86 GLN A O 1
ATOM 696 N N . ILE A 1 87 ? -8.198 0.948 12.092 1.00 63.44 87 ILE A N 1
ATOM 697 C CA . ILE A 1 87 ? -7.064 1.544 11.379 1.00 63.44 87 ILE A CA 1
ATOM 698 C C . ILE A 1 87 ? -6.408 2.603 12.254 1.00 63.44 87 ILE A C 1
ATOM 700 O O . ILE A 1 87 ? -5.185 2.710 12.253 1.00 63.44 87 ILE A O 1
ATOM 704 N N . LEU A 1 88 ? -7.213 3.386 12.974 1.00 60.03 88 LEU A N 1
ATOM 705 C CA . LEU A 1 88 ? -6.715 4.453 13.827 1.00 60.03 88 LEU A CA 1
ATOM 706 C C . LEU A 1 88 ? -5.801 3.872 14.917 1.00 60.03 88 LEU A C 1
ATOM 708 O O . LEU A 1 88 ? -6.152 2.865 15.540 1.00 60.03 88 LEU A O 1
ATOM 712 N N . PRO A 1 89 ? -4.630 4.485 15.177 1.00 56.00 89 PRO A N 1
ATOM 713 C CA . PRO A 1 89 ? -3.879 4.149 16.374 1.00 56.00 89 PRO A CA 1
ATOM 714 C C . PRO A 1 89 ? -4.792 4.353 17.593 1.00 56.00 89 PRO A C 1
ATOM 716 O O . PRO A 1 89 ? -5.641 5.252 17.569 1.00 56.00 89 PRO A O 1
ATOM 719 N N . PRO A 1 90 ? -4.658 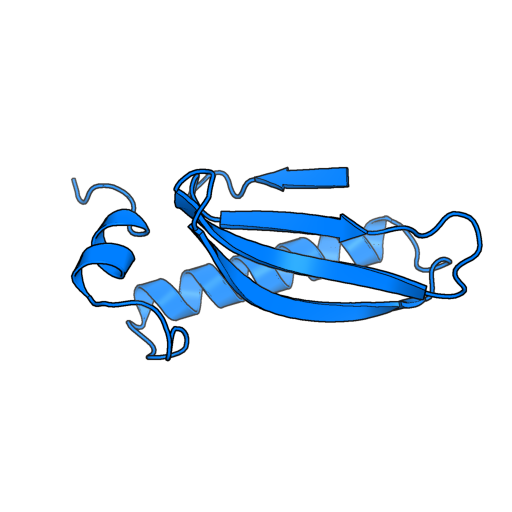3.532 18.652 1.00 53.94 90 PRO A N 1
ATOM 720 C CA . PRO A 1 90 ? -5.447 3.724 19.860 1.00 53.94 90 PRO A CA 1
ATOM 721 C C . PRO A 1 90 ? -5.255 5.165 20.339 1.00 53.94 90 PRO A C 1
ATOM 723 O O . PRO A 1 90 ? -4.122 5.587 20.570 1.00 53.94 90 PRO A O 1
ATOM 726 N N . MET A 1 91 ? -6.348 5.927 20.429 1.00 50.31 91 MET A N 1
ATOM 727 C CA . MET A 1 91 ? -6.296 7.262 21.019 1.00 50.31 91 MET A CA 1
ATOM 728 C C . MET A 1 91 ? -5.899 7.120 22.493 1.00 50.31 91 MET A C 1
ATOM 730 O O . MET A 1 91 ? -6.569 6.395 23.232 1.00 50.31 91 MET A O 1
ATOM 734 N N . GLU A 1 92 ? -4.805 7.775 22.888 1.00 49.50 92 GLU A 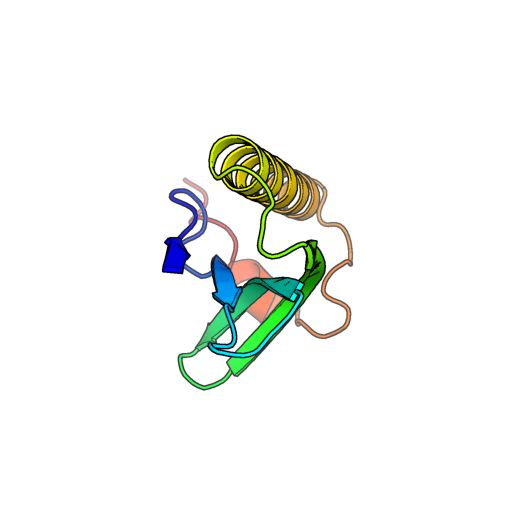N 1
ATOM 735 C CA . GLU A 1 92 ? -4.434 7.970 24.300 1.00 49.50 92 GLU A CA 1
ATOM 736 C C . GLU A 1 92 ? -5.424 8.888 25.032 1.00 49.50 92 GLU A C 1
ATOM 738 O O . GLU A 1 92 ? -5.899 9.876 24.420 1.00 49.50 92 GLU A O 1
#

Secondary structure (DSSP, 8-state):
-EEEETTEEEEEEEEE--TT-SEEEEEEEEEEETTEEEEEEEEEEETT--HHHHHHHHHHHHHHHHHHHHTT-TT-TT--HHHHHTTSPPP-

Organism: NCBI:txid1795827

Sequence (92 aa):
MSYQLPTYPNITATIGRPEDGLFCELTVSLNITADRSYILFAEVIDQNEPADRLQTLLDIYGQFILDSVELQLPFFRNVTEAEFEQILPPME

Foldseek 3Di:
DKDADPQFNQKIWDWADDPPDQWIKIWIWGHLDPPDIDTLDIDIGGPPPDPVVVVVVVVVVSVVVVVCLVVVPVSPVPADPVSSVSRHDPDD

pLDDT: mean 70.7, std 8.46, range [49.5, 82.12]

Radius of gyration: 13.93 Å; chains: 1; bounding box: 33×27×42 Å